Protein AF-A0A970MFF4-F1 (afdb_monomer)

pLDDT: mean 83.46, std 16.35, range [41.91, 96.25]

Foldseek 3Di:
DCPVVLVVVLVVLVVVLVVVVVVCVVVVHDCVRDPVNVVSVVVSVVSVVVVVVVVVVVVVVVVVPD

Nearest PDB structures (foldseek):
  6wa9-assembly1_P  TM=6.303E-01  e=3.084E+00  Chlamydia pneumoniae
  4ry2-assembly1_B  TM=4.772E-01  e=4.071E+00  Acetivibrio thermocellus ATCC 27405

Radius of gyration: 16.13 Å; Cα contacts (8 Å, |Δi|>4): 28; chains: 1; bounding box: 38×22×43 Å

Sequence (66 aa):
MKKAGNDRELEREKEKLNKLVGEAFNKGIPFAEDEEVMEQNRKVDTMVVKIQKEKRKHNRIRLNVE

Mean predicted aligned error: 7.47 Å

Structure (mmCIF, N/CA/C/O backbone):
data_AF-A0A970MFF4-F1
#
_entry.id   AF-A0A970MFF4-F1
#
loop_
_atom_site.group_PDB
_atom_site.id
_atom_site.type_symbol
_atom_site.label_atom_id
_atom_site.label_alt_id
_atom_site.label_comp_id
_atom_site.label_asym_id
_atom_site.label_entity_id
_atom_site.label_seq_id
_atom_site.pdbx_PDB_ins_code
_atom_site.Cartn_x
_atom_site.Cartn_y
_atom_site.Cartn_z
_atom_site.occupancy
_atom_site.B_iso_or_equiv
_atom_site.auth_seq_id
_atom_site.auth_comp_id
_atom_site.auth_asym_id
_atom_site.auth_atom_id
_atom_site.pdbx_PDB_model_num
ATOM 1 N N . MET A 1 1 ? 22.159 4.352 -13.052 1.00 41.91 1 MET A N 1
ATOM 2 C CA . MET A 1 1 ? 21.998 4.533 -11.588 1.00 41.91 1 MET A CA 1
ATOM 3 C C . MET A 1 1 ? 20.555 4.879 -11.144 1.00 41.91 1 MET A C 1
ATOM 5 O O . MET A 1 1 ? 20.382 5.456 -10.084 1.00 41.91 1 MET A O 1
ATOM 9 N N . LYS A 1 2 ? 19.486 4.475 -11.864 1.00 52.09 2 LYS A N 1
ATOM 10 C CA . LYS A 1 2 ? 18.084 4.829 -11.510 1.00 52.09 2 LYS A CA 1
ATOM 11 C C . LYS A 1 2 ? 17.424 3.972 -10.405 1.00 52.09 2 LYS A C 1
ATOM 13 O O . LYS A 1 2 ? 16.372 4.350 -9.912 1.00 52.09 2 LYS A O 1
ATOM 18 N N . LYS A 1 3 ? 18.023 2.841 -10.000 1.00 53.47 3 LYS A N 1
ATOM 19 C CA . LYS A 1 3 ? 17.437 1.919 -8.998 1.00 53.47 3 LYS A CA 1
ATOM 20 C C . LYS A 1 3 ? 17.229 2.569 -7.626 1.00 53.47 3 LYS A C 1
ATOM 22 O O . LYS A 1 3 ? 16.156 2.440 -7.058 1.00 53.47 3 LYS A O 1
ATOM 27 N N . ALA A 1 4 ? 18.220 3.321 -7.144 1.00 58.38 4 ALA A N 1
ATOM 28 C CA . ALA A 1 4 ? 18.203 3.870 -5.788 1.00 58.38 4 ALA A CA 1
ATOM 29 C C . ALA A 1 4 ? 17.084 4.906 -5.547 1.00 58.38 4 ALA A C 1
ATOM 31 O O . ALA A 1 4 ? 16.636 5.062 -4.418 1.00 58.38 4 ALA A O 1
ATOM 32 N N . GLY A 1 5 ? 16.619 5.603 -6.593 1.00 61.59 5 GLY A N 1
ATOM 33 C CA . GLY A 1 5 ? 15.525 6.576 -6.481 1.00 61.59 5 GLY A CA 1
ATOM 34 C C . GLY A 1 5 ? 14.155 5.912 -6.339 1.00 61.59 5 GLY A C 1
ATOM 35 O O . GLY A 1 5 ? 13.422 6.219 -5.403 1.00 61.59 5 GLY A O 1
ATOM 36 N N . ASN A 1 6 ? 13.849 4.958 -7.225 1.00 63.75 6 ASN A N 1
ATOM 37 C CA . ASN A 1 6 ? 12.566 4.246 -7.225 1.00 63.75 6 ASN A CA 1
ATOM 38 C C . ASN A 1 6 ? 12.399 3.358 -5.982 1.00 63.75 6 ASN A C 1
ATOM 40 O O . ASN A 1 6 ? 11.295 3.240 -5.456 1.00 63.75 6 ASN A O 1
ATOM 44 N N . ASP A 1 7 ? 13.491 2.760 -5.492 1.00 77.25 7 ASP A N 1
ATOM 45 C CA . ASP A 1 7 ? 13.460 1.951 -4.270 1.00 77.25 7 ASP A CA 1
ATOM 46 C C . ASP A 1 7 ? 13.180 2.833 -3.032 1.00 77.25 7 ASP A C 1
ATOM 48 O O . ASP A 1 7 ? 12.353 2.470 -2.197 1.00 77.25 7 ASP A O 1
ATOM 52 N N . ARG A 1 8 ? 13.755 4.045 -2.962 1.00 86.12 8 ARG A N 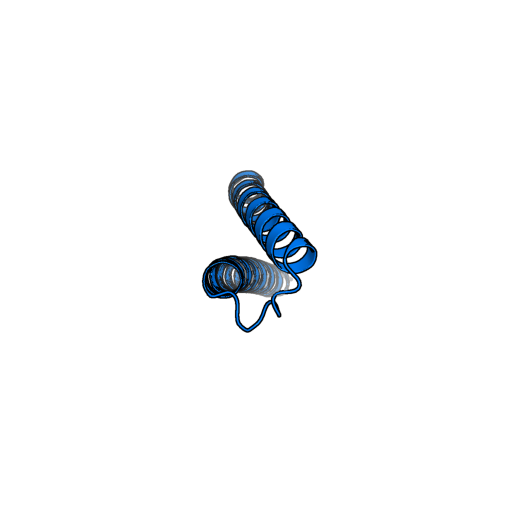1
ATOM 53 C CA . ARG A 1 8 ? 13.526 4.992 -1.853 1.00 86.12 8 ARG A CA 1
ATOM 54 C C . ARG A 1 8 ? 12.103 5.557 -1.824 1.00 86.12 8 ARG A C 1
ATOM 56 O O . ARG A 1 8 ? 11.552 5.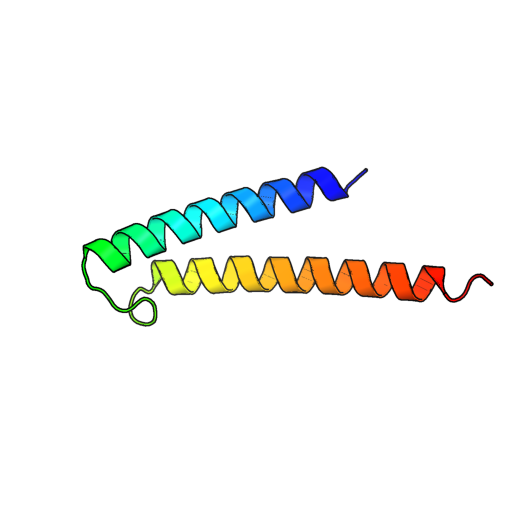795 -0.751 1.00 86.12 8 ARG A O 1
ATOM 63 N N . GLU A 1 9 ? 11.503 5.808 -2.985 1.00 89.31 9 GLU A N 1
ATOM 64 C CA . GLU A 1 9 ? 10.100 6.231 -3.067 1.00 89.31 9 GLU A CA 1
ATOM 65 C C . GLU A 1 9 ? 9.158 5.106 -2.622 1.00 89.31 9 GLU A C 1
ATOM 67 O O . GLU A 1 9 ? 8.267 5.338 -1.805 1.00 89.31 9 GLU A O 1
ATOM 72 N N . LEU A 1 10 ? 9.413 3.871 -3.069 1.00 90.50 10 LEU A N 1
ATOM 73 C CA . LEU A 1 10 ? 8.654 2.703 -2.629 1.00 90.50 10 LEU A CA 1
ATOM 74 C C . LEU A 1 10 ? 8.746 2.498 -1.109 1.00 90.50 10 LEU A C 1
ATOM 76 O O . LEU A 1 10 ? 7.737 2.194 -0.476 1.00 90.50 10 LEU A O 1
ATOM 80 N N . GLU A 1 11 ? 9.928 2.671 -0.516 1.00 92.00 11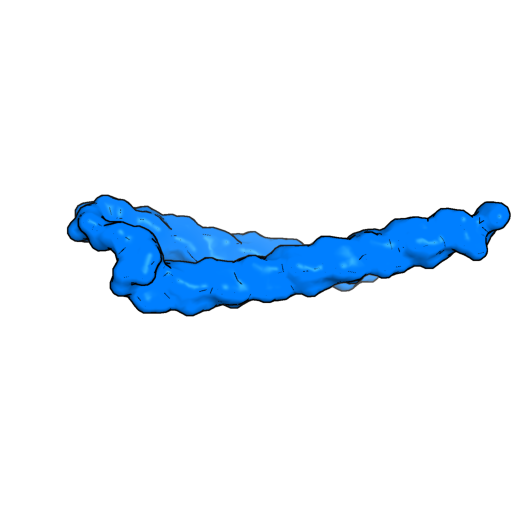 GLU A N 1
ATOM 81 C CA . GLU A 1 11 ? 10.114 2.589 0.937 1.00 92.00 11 GLU A CA 1
ATOM 82 C C . GLU A 1 11 ? 9.287 3.635 1.690 1.00 92.00 11 GLU A C 1
ATOM 84 O O . GLU A 1 11 ? 8.607 3.287 2.653 1.00 92.00 11 GLU A O 1
ATOM 89 N N . ARG A 1 12 ? 9.261 4.889 1.220 1.00 93.81 12 ARG A N 1
ATOM 90 C CA . ARG A 1 12 ? 8.441 5.949 1.838 1.00 93.81 12 ARG A CA 1
ATOM 91 C C . ARG A 1 12 ? 6.954 5.622 1.813 1.00 93.81 12 ARG A C 1
ATOM 93 O O . ARG A 1 12 ? 6.255 5.828 2.800 1.00 93.81 12 ARG A O 1
ATOM 100 N N . GLU A 1 13 ? 6.454 5.130 0.687 1.00 94.62 13 GLU A N 1
ATOM 101 C CA . GLU A 1 13 ? 5.035 4.791 0.557 1.00 94.62 13 GLU A CA 1
ATOM 102 C C . GLU A 1 13 ? 4.665 3.540 1.369 1.00 94.62 13 GLU A C 1
ATOM 104 O O . GLU A 1 13 ? 3.566 3.477 1.921 1.00 94.62 13 GLU A O 1
ATOM 109 N N . LYS A 1 14 ? 5.591 2.584 1.523 1.00 93.44 14 LYS A N 1
ATOM 110 C CA . LYS A 1 14 ? 5.434 1.466 2.466 1.00 93.44 14 LYS A CA 1
ATOM 111 C C . LYS A 1 14 ? 5.420 1.935 3.917 1.00 93.44 14 LYS A C 1
ATOM 113 O O . 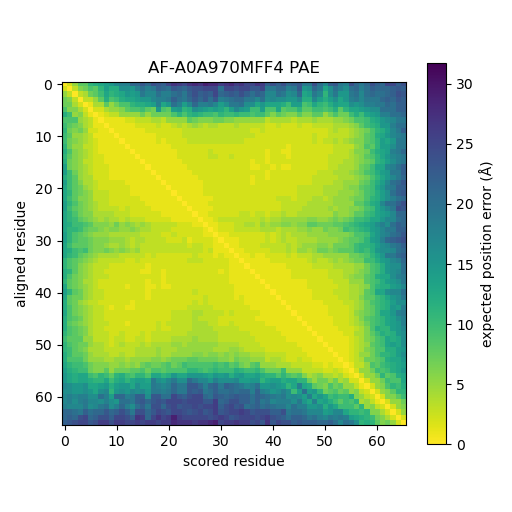LYS A 1 14 ? 4.624 1.431 4.700 1.00 93.44 14 LYS A O 1
ATOM 118 N N . GLU A 1 15 ? 6.262 2.900 4.277 1.00 96.06 15 GLU A N 1
ATOM 119 C CA . GLU A 1 15 ? 6.278 3.460 5.630 1.00 96.06 15 GLU A CA 1
ATOM 120 C C . GLU A 1 15 ? 4.953 4.164 5.957 1.00 96.06 15 GLU A C 1
ATOM 122 O O . GLU A 1 15 ? 4.403 3.966 7.039 1.00 96.06 15 GLU A O 1
ATOM 127 N N . LYS A 1 16 ? 4.398 4.929 5.005 1.00 96.00 16 LYS A N 1
ATOM 128 C CA . LYS A 1 16 ? 3.059 5.529 5.136 1.00 96.00 16 LYS A CA 1
ATOM 129 C C . LYS A 1 16 ? 1.976 4.470 5.320 1.00 96.00 16 LYS A C 1
ATOM 131 O O . LYS A 1 16 ? 1.178 4.588 6.241 1.00 96.00 16 LYS A O 1
ATOM 136 N N . LEU A 1 17 ? 1.985 3.422 4.491 1.00 95.69 17 LEU A N 1
ATOM 137 C CA . LEU A 1 17 ? 1.034 2.317 4.622 1.00 95.69 17 LEU A CA 1
ATOM 138 C C . LEU A 1 17 ? 1.126 1.667 6.007 1.00 95.69 17 LEU A C 1
ATOM 140 O O . LEU A 1 17 ? 0.106 1.391 6.624 1.00 95.69 17 LEU A O 1
ATOM 144 N N . ASN A 1 18 ? 2.341 1.475 6.523 1.00 95.44 18 ASN A N 1
ATOM 145 C CA . ASN A 1 18 ? 2.552 0.872 7.835 1.00 95.44 18 ASN A CA 1
ATOM 146 C C . ASN A 1 18 ? 1.991 1.736 8.978 1.00 95.44 18 ASN A C 1
ATOM 148 O O . ASN A 1 18 ? 1.451 1.201 9.943 1.00 95.44 18 ASN A O 1
ATOM 152 N N . LYS A 1 19 ? 2.079 3.068 8.859 1.00 96.12 19 LYS A N 1
ATOM 153 C CA . LYS A 1 19 ? 1.459 3.998 9.817 1.00 96.12 19 LYS A CA 1
ATOM 154 C C . LYS A 1 19 ? -0.066 3.884 9.787 1.00 96.12 19 LYS A C 1
ATOM 156 O O . LYS A 1 19 ? -0.656 3.671 10.839 1.00 96.12 19 LYS A O 1
ATOM 161 N N . LEU A 1 20 ? -0.673 3.914 8.598 1.00 95.69 20 LEU A N 1
ATOM 162 C CA . LEU A 1 20 ? -2.127 3.784 8.432 1.00 95.69 20 LEU A CA 1
ATOM 163 C C . LEU A 1 20 ? -2.654 2.444 8.967 1.00 95.69 20 LEU A C 1
ATOM 165 O O . LEU A 1 20 ? -3.624 2.411 9.715 1.00 95.69 20 LEU A O 1
ATOM 169 N N . VAL A 1 21 ? -1.967 1.337 8.667 1.00 93.88 21 VAL A N 1
ATOM 170 C CA . VAL A 1 21 ? -2.308 0.008 9.203 1.00 93.88 21 VAL A CA 1
ATOM 17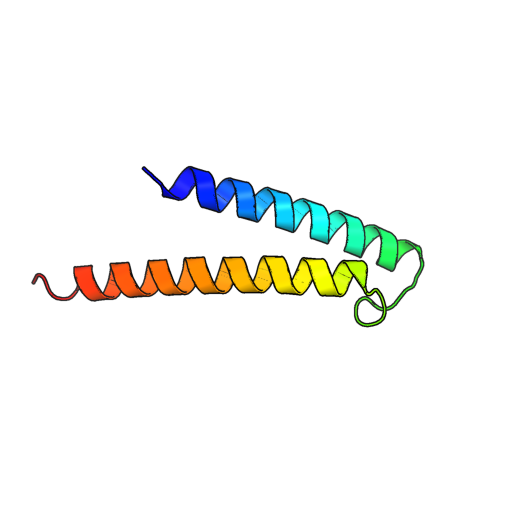1 C C . VAL A 1 21 ? -2.199 -0.020 10.729 1.00 93.88 21 VAL A C 1
ATOM 173 O O . VAL A 1 21 ? -3.069 -0.581 11.389 1.00 93.88 21 VAL A O 1
ATOM 176 N N . GLY A 1 22 ? -1.165 0.603 11.304 1.00 95.75 22 GLY A N 1
ATOM 177 C CA . GLY A 1 22 ? -1.020 0.724 12.755 1.00 95.75 22 GLY A CA 1
ATOM 178 C C . GLY A 1 22 ? -2.154 1.526 13.399 1.00 95.75 22 GLY A C 1
ATOM 179 O O . GLY A 1 22 ? -2.680 1.130 14.437 1.00 95.75 22 GLY A O 1
ATOM 180 N N . GLU A 1 23 ? -2.575 2.624 12.773 1.00 95.19 23 GLU A N 1
ATOM 181 C CA . GLU A 1 23 ? -3.715 3.420 13.232 1.00 95.19 23 GLU A CA 1
ATOM 182 C C . GLU A 1 23 ? -5.038 2.656 13.137 1.00 95.19 23 GLU A C 1
ATOM 184 O O . GLU A 1 23 ? -5.786 2.629 14.115 1.00 95.19 23 GLU A O 1
ATOM 189 N N . ALA A 1 24 ? -5.310 2.001 12.007 1.00 94.25 24 ALA A N 1
ATOM 190 C CA . ALA A 1 24 ? -6.499 1.172 11.821 1.00 94.25 24 ALA A CA 1
ATOM 191 C C . ALA A 1 24 ? -6.534 0.016 12.832 1.00 94.25 24 ALA A C 1
ATOM 193 O O . ALA A 1 24 ? -7.561 -0.220 13.469 1.00 94.25 24 ALA A O 1
ATOM 194 N N . PHE A 1 25 ? -5.389 -0.637 13.065 1.00 94.94 25 PHE A N 1
ATOM 195 C CA . PHE A 1 25 ? -5.250 -1.703 14.058 1.00 94.94 25 PHE A CA 1
ATOM 196 C C . PHE A 1 25 ? -5.564 -1.204 15.471 1.00 94.94 25 PHE A C 1
ATOM 198 O O . PHE A 1 25 ? -6.358 -1.822 16.178 1.00 94.94 25 PHE A O 1
ATOM 205 N N . ASN A 1 26 ? -5.008 -0.055 15.867 1.00 95.62 26 ASN A N 1
ATOM 206 C CA . ASN A 1 26 ? -5.268 0.543 17.179 1.00 95.62 26 ASN A CA 1
ATOM 207 C C . ASN A 1 26 ? -6.733 0.968 17.358 1.00 95.62 26 ASN A C 1
ATOM 209 O O . ASN A 1 26 ? -7.251 0.933 18.472 1.00 95.62 26 ASN A O 1
ATOM 213 N N . LYS A 1 27 ? -7.404 1.360 16.270 1.00 94.31 27 LYS A N 1
ATOM 214 C CA . LYS A 1 27 ? -8.836 1.693 16.258 1.00 94.31 27 LYS A CA 1
ATOM 215 C C . LYS A 1 27 ? -9.736 0.451 16.160 1.00 94.31 27 LYS A C 1
ATOM 217 O O . LYS A 1 27 ? -10.950 0.588 16.278 1.00 94.31 27 LYS A O 1
ATOM 222 N N . GLY A 1 28 ? -9.170 -0.741 15.942 1.00 94.00 28 GLY A N 1
ATOM 223 C CA . GLY A 1 28 ? -9.921 -1.978 15.713 1.00 94.00 28 GLY A CA 1
ATOM 224 C C . GLY A 1 28 ? -10.682 -2.004 14.384 1.00 94.00 28 GLY A C 1
ATOM 225 O O . GLY A 1 28 ? -11.624 -2.779 14.238 1.00 94.00 28 GLY A O 1
ATOM 226 N N . ILE A 1 29 ? -10.300 -1.151 13.431 1.00 93.31 29 ILE A N 1
ATOM 227 C CA . ILE A 1 29 ? -10.948 -1.041 12.124 1.00 93.31 29 ILE A CA 1
ATOM 228 C C . ILE A 1 29 ? -10.356 -2.114 11.201 1.00 93.31 29 ILE A C 1
ATOM 230 O O . ILE A 1 29 ? -9.130 -2.178 11.045 1.00 93.31 29 ILE A O 1
ATOM 234 N N . PRO A 1 30 ? -11.184 -2.958 10.562 1.00 93.62 30 PRO A N 1
ATOM 235 C CA . PRO A 1 30 ? -10.709 -3.865 9.529 1.00 93.62 30 PRO A CA 1
ATOM 236 C C . PRO A 1 30 ? -10.039 -3.088 8.394 1.00 93.62 30 PRO A C 1
ATOM 238 O O . PRO A 1 30 ? -10.621 -2.176 7.820 1.00 93.62 30 PRO A O 1
ATOM 241 N N . PHE A 1 31 ? -8.828 -3.483 8.000 1.00 90.62 31 PHE A N 1
ATOM 242 C CA . PHE A 1 31 ? -8.062 -2.769 6.966 1.00 90.62 31 PHE A CA 1
ATOM 243 C C . PHE A 1 31 ? -8.782 -2.666 5.616 1.00 90.62 31 PHE A C 1
ATOM 245 O O . PHE A 1 31 ? -8.500 -1.763 4.842 1.00 90.62 31 PHE A O 1
ATOM 252 N N . ALA A 1 32 ? -9.688 -3.603 5.322 1.00 90.69 32 ALA A N 1
ATOM 253 C CA . ALA A 1 32 ? -10.493 -3.594 4.104 1.00 90.69 32 ALA A CA 1
ATOM 254 C C . ALA A 1 32 ? -11.629 -2.555 4.130 1.00 90.69 32 ALA A C 1
ATOM 256 O O . ALA A 1 32 ? -12.162 -2.218 3.076 1.00 90.69 32 ALA A O 1
ATOM 257 N N . GLU A 1 33 ? -11.995 -2.077 5.319 1.00 92.62 33 GLU A N 1
ATOM 258 C CA . GLU A 1 33 ? -13.025 -1.060 5.549 1.00 92.62 33 GLU A CA 1
ATOM 259 C C . GLU A 1 33 ? -12.420 0.343 5.702 1.00 92.62 33 GLU A C 1
ATOM 261 O O . GLU A 1 33 ? -13.132 1.335 5.576 1.00 92.62 33 GLU A O 1
ATOM 266 N N . ASP A 1 34 ? -11.107 0.436 5.929 1.00 94.00 34 ASP A N 1
ATOM 267 C CA . ASP A 1 34 ? -10.372 1.697 5.967 1.00 94.00 34 ASP A CA 1
ATOM 268 C C . ASP A 1 34 ? -9.964 2.122 4.543 1.00 94.00 34 ASP A C 1
ATOM 270 O O . ASP A 1 34 ? -9.083 1.532 3.904 1.00 94.00 34 ASP A O 1
ATOM 274 N N . GLU A 1 35 ? -10.648 3.144 4.024 1.00 94.0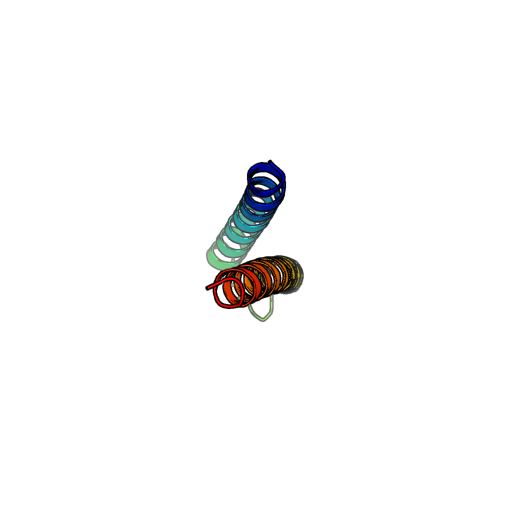6 35 GLU A N 1
ATOM 275 C CA . GLU A 1 35 ? -10.455 3.637 2.659 1.00 94.06 35 GLU A CA 1
ATOM 276 C C . GLU A 1 35 ? -9.039 4.191 2.431 1.00 94.06 35 GLU A C 1
ATOM 278 O O . GLU A 1 35 ? -8.453 3.929 1.377 1.00 94.06 35 GLU A O 1
ATOM 283 N N . GLU A 1 36 ? -8.442 4.856 3.427 1.00 94.81 36 GLU A N 1
ATOM 284 C CA . GLU A 1 36 ? -7.083 5.406 3.329 1.00 94.81 36 GLU A CA 1
ATOM 285 C C . GLU A 1 36 ? -6.041 4.285 3.259 1.00 94.81 36 GLU A C 1
ATOM 287 O O . GLU A 1 36 ? -5.118 4.320 2.432 1.00 94.81 36 GLU A O 1
ATOM 292 N N . VAL A 1 37 ? -6.209 3.242 4.082 1.00 94.38 37 VAL A N 1
ATOM 293 C CA . VAL A 1 37 ? -5.366 2.038 4.025 1.00 94.38 37 VAL A CA 1
ATOM 294 C C . VAL A 1 37 ? -5.487 1.375 2.654 1.00 94.38 37 VAL A C 1
ATOM 296 O O . VAL A 1 37 ? -4.470 1.013 2.050 1.00 94.38 37 VAL A O 1
ATOM 299 N N . MET A 1 38 ? -6.705 1.236 2.129 1.00 95.69 38 MET A N 1
ATOM 300 C CA . MET A 1 38 ? -6.946 0.594 0.837 1.00 95.69 38 MET A CA 1
ATOM 301 C C . MET A 1 38 ? -6.397 1.400 -0.344 1.00 95.69 38 MET A C 1
ATOM 303 O O . MET A 1 38 ? -5.837 0.809 -1.275 1.00 95.69 38 MET A O 1
ATOM 307 N N . GLU A 1 39 ? -6.517 2.726 -0.333 1.00 96.25 39 GLU A N 1
ATOM 308 C CA . GLU A 1 39 ? -5.947 3.588 -1.371 1.00 96.25 39 GLU A CA 1
ATOM 309 C C . GLU A 1 39 ? -4.415 3.498 -1.379 1.00 96.25 39 GLU A C 1
ATOM 311 O O . GLU A 1 39 ? -3.796 3.222 -2.418 1.00 96.25 39 GLU A O 1
ATOM 316 N N . GLN A 1 40 ? -3.799 3.635 -0.203 1.00 96.06 40 GLN A N 1
ATOM 317 C CA . GLN A 1 40 ? -2.349 3.564 -0.070 1.00 96.06 40 GLN A CA 1
ATOM 318 C C . GLN A 1 40 ? -1.810 2.171 -0.433 1.00 96.06 40 GLN A C 1
ATOM 320 O O . GLN A 1 40 ? -0.754 2.057 -1.067 1.00 96.06 40 GLN A O 1
ATOM 325 N N . ASN A 1 41 ? -2.548 1.108 -0.102 1.00 94.81 41 ASN A N 1
ATOM 326 C CA . ASN A 1 41 ? -2.202 -0.258 -0.484 1.00 94.81 41 ASN A CA 1
ATOM 327 C C . ASN A 1 41 ? -2.161 -0.417 -2.014 1.00 94.81 41 ASN A C 1
ATOM 329 O O . ASN A 1 41 ? -1.135 -0.824 -2.564 1.00 94.81 41 ASN A O 1
ATOM 333 N N . ARG A 1 42 ? -3.206 0.022 -2.735 1.00 95.94 42 ARG A N 1
ATOM 334 C CA . ARG A 1 42 ? -3.242 -0.029 -4.215 1.00 95.94 42 ARG A CA 1
ATOM 335 C C . ARG A 1 42 ? -2.076 0.723 -4.858 1.00 95.94 42 ARG A C 1
ATOM 337 O O . ARG A 1 42 ? -1.542 0.288 -5.888 1.00 95.94 42 ARG A O 1
ATOM 344 N N . LYS A 1 43 ? -1.666 1.847 -4.263 1.00 95.38 43 LYS A N 1
ATOM 345 C CA . LYS A 1 43 ? -0.512 2.625 -4.727 1.00 95.38 43 LYS A CA 1
ATOM 346 C C . LYS A 1 43 ? 0.788 1.833 -4.586 1.00 95.38 43 LYS A C 1
ATOM 348 O O . LYS A 1 43 ? 1.534 1.715 -5.564 1.00 95.38 43 LYS A O 1
ATOM 353 N N . VAL A 1 44 ? 1.041 1.254 -3.411 1.00 93.69 44 VAL A N 1
ATOM 354 C CA . VAL A 1 44 ? 2.219 0.404 -3.162 1.00 93.69 44 VAL A CA 1
ATOM 355 C C . VAL A 1 44 ? 2.228 -0.802 -4.105 1.00 93.69 44 VAL A C 1
ATOM 357 O O . VAL A 1 44 ? 3.251 -1.055 -4.749 1.00 93.69 44 VAL A O 1
ATOM 360 N N . ASP A 1 45 ? 1.094 -1.482 -4.272 1.00 94.50 45 ASP A N 1
ATOM 361 C CA . ASP A 1 45 ? 0.959 -2.642 -5.161 1.00 94.50 45 ASP A CA 1
ATOM 362 C C . ASP A 1 45 ? 1.298 -2.296 -6.616 1.00 94.50 45 ASP A C 1
ATOM 364 O O . ASP A 1 45 ? 2.099 -2.974 -7.271 1.00 94.50 45 ASP A O 1
ATOM 368 N N . THR A 1 46 ? 0.776 -1.173 -7.112 1.00 94.75 46 THR A N 1
ATOM 369 C CA . THR A 1 46 ? 1.060 -0.692 -8.471 1.00 94.75 46 THR A CA 1
ATOM 370 C C . THR A 1 46 ? 2.556 -0.448 -8.684 1.00 94.75 46 THR A C 1
ATOM 372 O O . THR A 1 46 ? 3.109 -0.813 -9.730 1.00 94.75 46 THR A O 1
ATOM 375 N N . MET A 1 47 ? 3.237 0.152 -7.705 1.00 92.25 47 MET A N 1
ATOM 376 C CA . MET A 1 47 ? 4.678 0.405 -7.785 1.00 92.25 47 MET A CA 1
ATOM 377 C C . MET A 1 47 ? 5.493 -0.889 -7.752 1.00 92.25 47 MET A C 1
ATOM 379 O O . MET A 1 47 ? 6.413 -1.053 -8.560 1.00 92.25 47 MET A O 1
ATOM 383 N N . VAL A 1 48 ? 5.133 -1.837 -6.883 1.00 90.06 48 VAL A N 1
ATOM 384 C CA . VAL A 1 48 ? 5.790 -3.150 -6.809 1.00 90.06 48 VAL A CA 1
ATOM 385 C C . VAL A 1 48 ? 5.654 -3.891 -8.137 1.00 90.06 48 VAL A C 1
ATOM 387 O O . VAL A 1 48 ? 6.656 -4.379 -8.669 1.00 90.06 48 VAL A O 1
ATOM 390 N N . VAL A 1 49 ? 4.455 -3.918 -8.725 1.00 92.06 49 VAL A N 1
ATOM 391 C CA . VAL A 1 49 ? 4.215 -4.556 -10.028 1.00 92.06 49 VAL A CA 1
ATOM 392 C C . VAL A 1 49 ? 5.053 -3.905 -11.130 1.00 92.06 49 VAL A C 1
ATOM 394 O O . VAL A 1 49 ? 5.648 -4.620 -11.942 1.00 92.06 49 VAL A O 1
ATOM 397 N N . LYS A 1 50 ? 5.151 -2.568 -11.169 1.00 88.94 50 LYS A N 1
ATOM 398 C CA . LYS A 1 50 ? 6.006 -1.857 -12.139 1.00 88.94 50 LYS A CA 1
ATOM 399 C C . LYS A 1 50 ? 7.476 -2.259 -11.988 1.00 88.94 50 LYS A C 1
ATOM 401 O O . LYS A 1 50 ? 8.085 -2.689 -12.969 1.00 88.94 50 LYS A O 1
ATOM 406 N N . ILE A 1 51 ? 8.014 -2.227 -10.768 1.00 86.62 51 ILE A N 1
ATOM 407 C CA . ILE A 1 51 ? 9.411 -2.597 -10.484 1.00 86.62 51 ILE A CA 1
ATOM 408 C C . ILE A 1 51 ? 9.682 -4.063 -10.841 1.00 86.62 51 ILE A C 1
ATOM 410 O O . ILE A 1 51 ? 10.716 -4.387 -11.430 1.00 86.62 51 ILE A O 1
ATOM 414 N N . GLN A 1 52 ? 8.760 -4.974 -10.521 1.00 84.94 52 GLN A N 1
ATOM 415 C CA . GLN A 1 52 ? 8.893 -6.385 -10.882 1.00 84.94 52 GLN A CA 1
ATOM 416 C C . GLN A 1 52 ? 8.871 -6.592 -12.401 1.00 84.94 52 GLN A C 1
ATOM 418 O O . GLN A 1 52 ? 9.693 -7.347 -12.925 1.00 84.94 52 GLN A O 1
ATOM 423 N N . LYS A 1 53 ? 7.973 -5.910 -13.124 1.00 86.81 53 LYS A N 1
ATOM 424 C CA . LYS A 1 53 ? 7.916 -5.958 -14.594 1.00 86.81 53 LYS A CA 1
ATOM 425 C C . LYS A 1 53 ? 9.210 -5.439 -15.221 1.00 86.81 53 LYS A C 1
ATOM 427 O O . LYS A 1 53 ? 9.726 -6.079 -16.136 1.00 86.81 53 LYS A O 1
ATOM 432 N N . GLU A 1 54 ? 9.762 -4.339 -14.715 1.00 83.62 54 GLU A N 1
ATOM 433 C CA . GLU A 1 54 ? 11.064 -3.827 -15.156 1.00 83.62 54 GLU A CA 1
ATOM 434 C C . GLU A 1 54 ? 12.180 -4.844 -14.894 1.00 83.62 54 GLU A C 1
ATOM 436 O O . GLU A 1 54 ? 12.900 -5.215 -15.823 1.00 83.62 54 GLU A O 1
ATOM 441 N N . LYS A 1 55 ? 12.276 -5.392 -13.673 1.00 79.44 55 LYS A N 1
ATOM 442 C CA . LYS A 1 55 ? 13.262 -6.437 -13.337 1.00 79.44 55 LYS A CA 1
ATOM 443 C C . LYS A 1 55 ? 13.168 -7.642 -14.284 1.00 79.44 55 LYS A C 1
ATOM 445 O O . LYS A 1 55 ? 14.197 -8.104 -14.772 1.00 79.44 55 LYS A O 1
ATOM 450 N N . ARG A 1 56 ? 11.955 -8.120 -14.595 1.00 78.81 56 ARG A N 1
ATOM 451 C CA . ARG A 1 56 ? 11.736 -9.238 -15.535 1.00 78.81 56 ARG A CA 1
ATOM 452 C C . ARG A 1 56 ? 12.155 -8.899 -16.970 1.00 78.81 56 ARG A C 1
ATOM 454 O O . ARG A 1 56 ? 12.780 -9.736 -17.617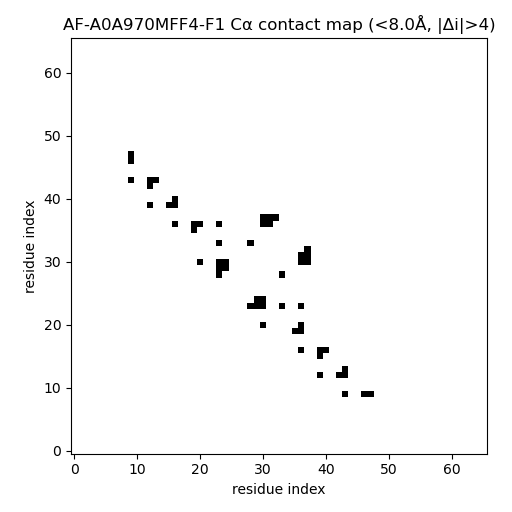 1.00 78.81 56 ARG A O 1
ATOM 461 N N . LYS A 1 57 ? 11.863 -7.688 -17.463 1.00 72.81 57 LYS A N 1
ATOM 462 C CA . LYS A 1 57 ? 12.311 -7.233 -18.796 1.00 72.81 57 LYS A CA 1
ATOM 463 C C . LYS A 1 57 ? 13.837 -7.195 -1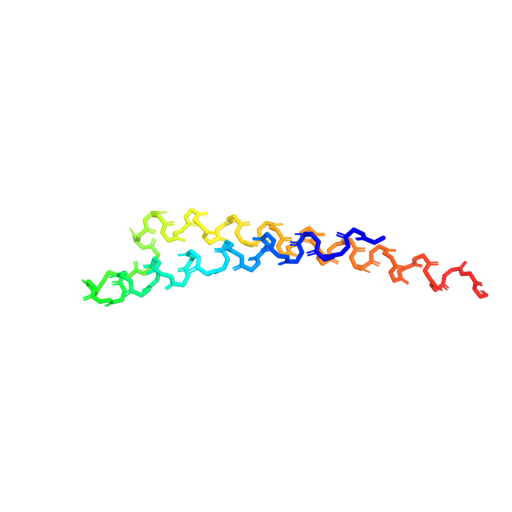8.899 1.00 72.81 57 LYS A C 1
ATOM 465 O O . LYS A 1 57 ? 14.389 -7.713 -19.863 1.00 72.81 57 LYS A O 1
ATOM 470 N N . HIS A 1 58 ? 14.510 -6.654 -17.884 1.00 61.78 58 HIS A N 1
ATOM 471 C CA . HIS A 1 58 ? 15.973 -6.629 -17.831 1.00 61.78 58 HIS A CA 1
ATOM 472 C C . HIS A 1 58 ? 16.585 -8.040 -17.806 1.00 61.78 58 HIS A C 1
ATOM 474 O O . HIS A 1 58 ? 17.584 -8.279 -18.480 1.00 61.78 58 HIS A O 1
ATOM 480 N N . ASN A 1 59 ? 15.971 -8.989 -17.090 1.00 61.03 59 ASN A N 1
ATOM 481 C CA . ASN A 1 59 ? 16.455 -10.373 -17.047 1.00 61.03 59 ASN A CA 1
ATOM 482 C C . ASN A 1 59 ? 16.281 -11.111 -18.385 1.00 61.03 59 ASN A C 1
ATOM 484 O O . ASN A 1 59 ? 17.153 -11.886 -18.758 1.00 61.03 59 ASN A O 1
ATOM 488 N N . ARG A 1 60 ? 15.192 -10.848 -19.126 1.00 60.06 60 ARG A N 1
ATOM 489 C CA . ARG A 1 60 ? 14.974 -11.423 -20.467 1.00 60.06 60 ARG A CA 1
ATOM 490 C C . ARG A 1 60 ? 15.987 -10.899 -21.488 1.00 60.06 60 ARG A C 1
ATOM 492 O O . ARG A 1 60 ? 16.468 -11.673 -22.298 1.00 60.06 60 ARG A O 1
ATOM 499 N N . ILE A 1 61 ? 16.329 -9.609 -21.440 1.00 58.91 61 ILE A N 1
ATOM 500 C CA . ILE A 1 61 ? 17.344 -9.038 -22.341 1.00 58.91 61 ILE A CA 1
ATOM 501 C C . ILE A 1 61 ? 18.721 -9.645 -22.049 1.00 58.91 61 ILE A C 1
ATOM 503 O O . ILE A 1 61 ? 19.447 -9.955 -22.981 1.00 58.91 61 ILE A O 1
ATOM 507 N N . ARG A 1 62 ? 19.064 -9.879 -20.775 1.00 54.06 62 ARG A N 1
ATOM 508 C CA . ARG A 1 62 ? 20.368 -10.444 -20.390 1.00 54.06 62 ARG A CA 1
ATOM 509 C C . ARG A 1 62 ? 20.575 -11.905 -20.825 1.00 54.06 62 ARG A C 1
ATOM 511 O O . ARG A 1 62 ? 21.715 -12.308 -20.965 1.00 54.06 62 ARG A O 1
ATOM 518 N N . LEU A 1 63 ? 19.503 -12.672 -21.035 1.00 55.72 63 LEU A N 1
ATOM 519 C CA . LEU A 1 63 ? 19.553 -14.071 -21.492 1.00 55.72 63 LEU A CA 1
ATOM 520 C 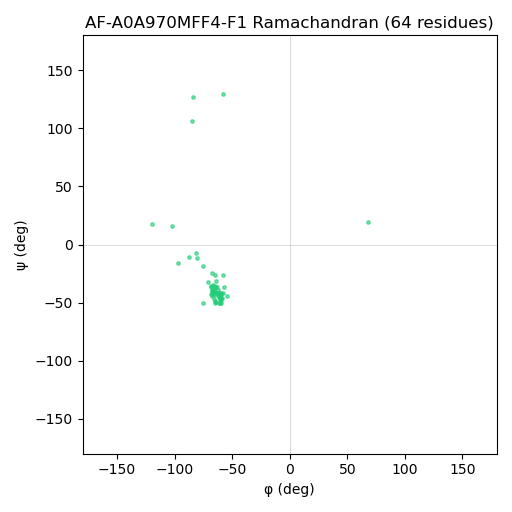C . LEU A 1 63 ? 19.579 -14.227 -23.024 1.00 55.72 63 LEU A C 1
ATOM 522 O O . LEU A 1 63 ? 19.805 -15.325 -23.507 1.00 55.72 63 LEU A O 1
ATOM 526 N N . ASN A 1 64 ? 19.346 -13.153 -23.787 1.00 50.44 64 ASN A N 1
ATOM 527 C CA . ASN A 1 64 ? 19.324 -13.181 -25.256 1.00 50.44 64 ASN A CA 1
ATOM 528 C C . ASN A 1 64 ? 20.622 -12.626 -25.885 1.00 50.44 64 ASN A C 1
ATOM 530 O O . ASN A 1 64 ? 20.617 -12.250 -27.055 1.00 50.44 64 ASN A O 1
ATOM 534 N N . VAL A 1 65 ? 21.699 -12.495 -25.101 1.00 51.44 65 VAL A N 1
ATOM 535 C CA . VAL A 1 65 ? 23.009 -11.966 -25.541 1.00 51.44 65 VAL A CA 1
ATOM 536 C C . VAL A 1 65 ? 24.122 -13.015 -25.347 1.00 51.44 65 VAL A C 1
ATOM 538 O O . VAL A 1 65 ? 25.297 -12.671 -25.355 1.00 51.44 65 VAL A O 1
ATOM 541 N N . GLU A 1 66 ? 23.766 -14.292 -25.192 1.00 42.44 66 GLU A N 1
ATOM 542 C CA . GLU A 1 66 ? 24.704 -15.429 -25.228 1.00 42.44 66 GLU A CA 1
ATOM 543 C C . GLU A 1 66 ? 24.487 -16.273 -26.485 1.00 42.44 66 GLU A C 1
ATOM 545 O O . GLU A 1 66 ? 23.307 -16.471 -26.861 1.00 42.44 66 GLU A O 1
#

Solvent-accessible surface area (backbone atoms only — not comparable to full-atom values): 3786 Å² total; per-residue (Å²): 131,70,65,69,57,59,53,50,53,52,50,53,50,49,53,51,41,52,50,44,50,51,52,30,55,76,70,70,45,57,61,90,76,35,65,70,43,46,53,44,46,54,52,48,51,52,52,50,52,52,53,51,52,50,54,51,53,56,53,56,57,66,68,72,78,118

Secondary structure (DSSP, 8-state):
--HHHHHHHHHHHHHHHHHHHHHHHHHT--TTT-HHHHHHHHHHHHHHHHHHHHHHHHHHHHTS--